Protein AF-A0A353F194-F1 (afdb_monomer_lite)

Radius of gyration: 19.89 Å; chains: 1; bounding box: 47×45×45 Å

Foldseek 3Di:
DQDDVLVVLVDCPVVVVADPVLLVLLQVQLDCVFKAQWAWADDDQWIWTWIGGNNKTKIKTWHDPDPHDIDIWMAIPDPVGTNGSNNSSSSVNCSDPVNVVCRVVRNTRHDPPPDPPPPPPVPPPDPDFFDKDKDKDKDKDACPDPVSVVVCVVVVHDDDRIDIDIDIDIDGPPRD

Secondary structure (DSSP, 8-state):
-PPPHHHHHH-SGGGGGS-HHHHHHHHHHTSTTTEEEEEEEEETTEEEEEEEETTEEEEEEEEEEETTEEEEEEEESSTT-TT-HHHHHHHHHHTSHHHHHHHTTT-----------------------PPEEEEEEEEEEETTSHHHHHHHHHTTPPP-SEEEEEEEEEEETTB-

pLDDT: mean 83.27, std 15.55, range [33.91, 97.31]

Sequence (176 aa):
MALDLTSFFKDPDWFHRFDEHVLAQGKKLSSPRFLSALNLEKVDDGYLLTGSCDDHDVEINLWPESDSRWEFDSSCTCEFGSFCPHAAAALLRASRPNTLARLMRGGGTTGSPAQLQKEETVILKDDKIYKPTFHLEVAEEPARARVVQLLLQALKMKQRDTWLVARPTVHYGFHT

Structure (mmCIF, N/CA/C/O backbone):
data_AF-A0A353F194-F1
#
_entry.id   AF-A0A353F194-F1
#
loop_
_atom_site.group_PDB
_atom_site.id
_atom_site.type_symbol
_atom_site.label_atom_id
_atom_site.label_alt_id
_atom_site.label_comp_id
_atom_site.label_asym_id
_atom_site.label_entity_id
_atom_site.label_seq_id
_atom_site.pdbx_PDB_ins_code
_atom_site.Cartn_x
_atom_site.Cartn_y
_atom_site.Cartn_z
_atom_site.occupancy
_atom_site.B_iso_or_equiv
_atom_site.auth_seq_id
_atom_site.auth_comp_id
_atom_site.auth_asym_id
_atom_site.auth_atom_id
_atom_site.pdbx_PDB_model_num
ATOM 1 N N . MET A 1 1 ? -5.878 -4.524 24.889 1.00 43.28 1 MET A N 1
ATOM 2 C CA . MET A 1 1 ? -6.811 -3.493 24.374 1.00 43.28 1 MET A CA 1
ATOM 3 C C . MET A 1 1 ? -6.606 -3.463 22.873 1.00 43.28 1 MET A C 1
ATOM 5 O O . MET A 1 1 ? -5.454 -3.531 22.476 1.00 43.28 1 MET A O 1
ATOM 9 N N . ALA A 1 2 ? -7.657 -3.449 22.050 1.00 56.09 2 ALA A N 1
ATOM 10 C CA . ALA A 1 2 ? -7.464 -3.399 20.600 1.00 56.09 2 ALA A CA 1
ATOM 11 C C . ALA A 1 2 ? -6.734 -2.098 20.234 1.00 56.09 2 ALA A C 1
ATOM 13 O O . ALA A 1 2 ? -7.175 -1.020 20.639 1.00 56.09 2 ALA A O 1
ATOM 14 N N . LEU A 1 3 ? -5.609 -2.212 19.529 1.00 69.81 3 LEU A N 1
ATOM 15 C CA . LEU A 1 3 ? -4.874 -1.067 19.010 1.00 69.81 3 LEU A CA 1
ATOM 16 C C . LEU A 1 3 ? -5.790 -0.238 18.108 1.00 69.81 3 LEU A C 1
ATOM 18 O O . LEU A 1 3 ? -6.453 -0.763 17.214 1.00 69.81 3 LEU A O 1
ATOM 22 N N . ASP A 1 4 ? -5.844 1.066 18.359 1.00 84.19 4 ASP A N 1
ATOM 23 C CA . ASP A 1 4 ? -6.640 1.982 17.552 1.00 84.19 4 ASP A CA 1
ATOM 24 C C . ASP A 1 4 ? -5.897 2.288 16.247 1.00 84.19 4 ASP A C 1
ATOM 26 O O . ASP A 1 4 ? -4.831 2.894 16.275 1.00 84.19 4 ASP A O 1
ATOM 30 N N . LEU A 1 5 ? -6.455 1.912 15.092 1.00 87.19 5 LEU A N 1
ATOM 31 C CA . LEU A 1 5 ? -5.872 2.235 13.783 1.00 87.19 5 LEU A CA 1
ATOM 32 C C . LEU A 1 5 ? -5.728 3.752 13.576 1.00 87.19 5 LEU A C 1
ATOM 34 O O . LEU A 1 5 ? -4.866 4.202 12.822 1.00 87.19 5 LEU A O 1
ATOM 38 N N . THR A 1 6 ? -6.537 4.581 14.251 1.00 86.50 6 THR A N 1
ATOM 39 C CA . THR A 1 6 ? -6.383 6.033 14.110 1.00 86.50 6 THR A CA 1
ATOM 40 C C . THR A 1 6 ? -5.070 6.553 14.686 1.00 86.50 6 THR A C 1
ATOM 42 O O . THR A 1 6 ? -4.652 7.638 14.282 1.00 86.50 6 THR A O 1
ATOM 45 N N . SER A 1 7 ? -4.403 5.812 15.584 1.00 86.69 7 SER A N 1
ATOM 46 C CA . SER A 1 7 ? -3.074 6.190 16.075 1.00 86.69 7 SER A CA 1
ATOM 47 C C . SER A 1 7 ? -2.032 6.105 14.961 1.00 86.69 7 SER A C 1
ATOM 49 O O . SER A 1 7 ? -1.293 7.066 14.777 1.00 86.69 7 SER A O 1
ATOM 51 N N . PHE A 1 8 ? -2.065 5.047 14.141 1.00 88.31 8 PHE A N 1
ATOM 52 C CA . PHE A 1 8 ? -1.173 4.873 12.990 1.00 88.31 8 PHE A CA 1
ATOM 53 C C . PHE A 1 8 ? -1.241 6.057 12.020 1.00 88.31 8 PHE A C 1
ATOM 55 O O . PHE A 1 8 ? -0.222 6.624 11.651 1.00 88.31 8 PHE A O 1
ATOM 62 N N . PHE A 1 9 ? -2.447 6.495 11.647 1.00 88.00 9 PHE A N 1
ATOM 63 C CA . PHE A 1 9 ? -2.608 7.600 10.694 1.00 88.00 9 PHE A CA 1
ATOM 64 C C . PHE A 1 9 ? -2.289 8.987 11.270 1.00 88.00 9 PHE A C 1
ATOM 66 O O . PHE A 1 9 ? -2.111 9.936 10.501 1.00 88.00 9 PHE A O 1
ATOM 73 N N . LYS A 1 10 ? -2.260 9.129 12.600 1.00 83.62 10 LYS A N 1
ATOM 74 C CA . LYS A 1 10 ? -1.861 10.368 13.286 1.00 83.62 10 LYS A CA 1
ATOM 75 C C . LYS A 1 10 ? -0.355 10.434 13.517 1.00 83.62 10 LYS A C 1
ATOM 77 O O . LYS A 1 10 ? 0.179 11.537 13.616 1.00 83.62 10 LYS A O 1
ATOM 82 N N . ASP A 1 11 ? 0.294 9.283 13.626 1.00 80.25 11 ASP A N 1
ATOM 83 C CA . ASP A 1 11 ? 1.730 9.175 13.820 1.00 80.25 11 ASP A CA 1
ATOM 84 C C . ASP A 1 11 ? 2.469 9.452 12.500 1.00 80.25 11 ASP A C 1
ATOM 86 O O . ASP A 1 11 ? 2.130 8.853 11.479 1.00 80.25 11 ASP A O 1
ATOM 90 N N . PRO A 1 12 ? 3.448 10.369 12.460 1.00 75.62 12 PRO A N 1
ATOM 91 C CA . PRO A 1 12 ? 4.294 10.545 11.291 1.00 75.62 12 PRO A CA 1
ATOM 92 C C . PRO A 1 12 ? 5.339 9.432 11.081 1.00 75.62 12 PRO A C 1
ATOM 94 O O . PRO A 1 12 ? 6.014 9.455 10.054 1.00 75.62 12 PRO A O 1
ATOM 97 N N . ASP A 1 13 ? 5.500 8.465 11.987 1.00 85.44 13 ASP A N 1
ATOM 98 C CA . ASP A 1 13 ? 6.567 7.455 11.884 1.00 85.44 13 ASP A CA 1
ATOM 99 C C . ASP A 1 13 ? 6.534 6.675 10.556 1.00 85.44 13 ASP A C 1
ATOM 101 O O . ASP A 1 13 ? 7.568 6.425 9.932 1.00 85.44 13 ASP A O 1
ATOM 105 N N . TRP A 1 14 ? 5.335 6.392 10.033 1.00 88.62 14 TRP A N 1
ATOM 106 C CA . TRP A 1 14 ? 5.184 5.682 8.761 1.00 88.62 14 TRP A CA 1
ATOM 107 C C . TRP A 1 14 ? 5.745 6.454 7.556 1.00 88.62 14 TRP A C 1
ATOM 109 O O . TRP A 1 14 ? 6.060 5.832 6.541 1.00 88.62 14 TRP A O 1
ATOM 119 N N . PHE A 1 15 ? 5.928 7.781 7.639 1.00 91.75 15 PHE A N 1
ATOM 120 C CA . PHE A 1 15 ? 6.565 8.555 6.566 1.00 91.75 15 PHE A CA 1
ATOM 121 C C . PHE A 1 15 ? 8.011 8.115 6.331 1.00 91.75 15 PHE A C 1
ATOM 123 O O . PHE A 1 15 ? 8.457 8.119 5.187 1.00 91.75 15 PHE A O 1
ATOM 130 N N . HIS A 1 16 ? 8.729 7.685 7.374 1.00 90.62 16 HIS A N 1
ATOM 131 C CA . HIS A 1 16 ? 10.132 7.270 7.270 1.00 90.62 16 HIS A CA 1
ATOM 132 C C . HIS A 1 16 ? 10.336 5.999 6.435 1.00 90.62 16 HIS A C 1
ATOM 134 O O . HIS A 1 16 ? 11.456 5.702 6.027 1.00 90.62 16 HIS A O 1
ATOM 140 N N . ARG A 1 17 ? 9.255 5.265 6.144 1.00 91.00 17 ARG A N 1
ATOM 141 C CA . ARG A 1 17 ? 9.261 4.109 5.240 1.00 91.00 17 ARG A CA 1
ATOM 142 C C . ARG A 1 17 ? 9.375 4.492 3.764 1.00 91.00 17 ARG A C 1
ATOM 144 O O . ARG A 1 17 ? 9.613 3.611 2.943 1.00 91.00 17 ARG A O 1
ATOM 151 N N . PHE A 1 18 ? 9.176 5.765 3.429 1.00 93.25 18 PHE A N 1
ATOM 152 C CA . PHE A 1 18 ? 9.206 6.272 2.064 1.00 93.25 18 PHE A CA 1
ATOM 153 C C . PHE A 1 18 ? 10.337 7.282 1.885 1.00 93.25 18 PHE A C 1
ATOM 155 O O . PHE A 1 18 ? 10.580 8.130 2.744 1.00 93.25 18 PHE A O 1
ATOM 162 N N . ASP A 1 19 ? 10.964 7.259 0.711 1.00 93.06 19 ASP A N 1
ATOM 163 C CA . ASP A 1 19 ? 11.874 8.326 0.308 1.00 93.06 19 ASP A CA 1
ATOM 164 C C . ASP A 1 19 ? 11.132 9.666 0.175 1.00 93.06 19 ASP A C 1
ATOM 166 O O . ASP A 1 19 ? 9.977 9.734 -0.258 1.00 93.06 19 ASP A O 1
ATOM 170 N N . GLU A 1 20 ? 11.823 10.773 0.456 1.00 93.62 20 GLU A N 1
ATOM 171 C CA . GLU A 1 20 ? 11.250 12.126 0.379 1.00 93.62 20 GLU A CA 1
ATOM 172 C C . GLU A 1 20 ? 10.647 12.433 -1.006 1.00 93.62 20 GLU A C 1
ATOM 174 O O . GLU A 1 20 ? 9.561 13.007 -1.121 1.00 93.62 20 GLU A O 1
ATOM 179 N N . HIS A 1 21 ? 11.318 11.990 -2.072 1.00 93.56 21 HIS A N 1
ATOM 180 C CA . HIS A 1 21 ? 10.853 12.159 -3.450 1.00 93.56 21 HIS A CA 1
ATOM 181 C C . HIS A 1 21 ? 9.548 11.398 -3.711 1.00 93.56 21 HIS A C 1
ATOM 183 O O . HIS A 1 21 ? 8.649 11.919 -4.381 1.00 93.56 21 HIS A O 1
ATOM 189 N N . VAL A 1 22 ? 9.423 10.197 -3.143 1.00 95.31 22 VAL A N 1
ATOM 190 C CA . VAL A 1 22 ? 8.218 9.370 -3.236 1.00 95.31 22 VAL A CA 1
ATOM 191 C C . VAL A 1 22 ? 7.064 10.042 -2.499 1.00 95.31 22 VAL A C 1
ATOM 193 O O . VAL A 1 22 ? 5.976 10.167 -3.061 1.00 95.31 22 VAL A O 1
ATOM 196 N N . LEU A 1 23 ? 7.301 10.571 -1.296 1.00 95.31 23 LEU A N 1
ATOM 197 C CA . LEU A 1 23 ? 6.292 11.321 -0.541 1.00 95.31 23 LEU A CA 1
ATOM 198 C C . LEU A 1 23 ? 5.841 12.589 -1.276 1.00 95.31 23 LEU A C 1
ATOM 200 O O . LEU A 1 23 ? 4.645 12.889 -1.331 1.00 95.31 23 LEU A O 1
ATOM 204 N N . ALA A 1 24 ? 6.773 13.327 -1.882 1.00 95.00 24 ALA A N 1
ATOM 205 C CA . ALA A 1 24 ? 6.459 14.533 -2.641 1.00 95.00 24 ALA A CA 1
ATOM 206 C C . ALA A 1 24 ? 5.587 14.232 -3.874 1.00 95.00 24 ALA A C 1
ATOM 208 O O . ALA A 1 24 ? 4.640 14.973 -4.161 1.00 95.00 24 ALA A O 1
ATOM 209 N N . GLN A 1 25 ? 5.873 13.141 -4.591 1.00 94.88 25 GLN A N 1
ATOM 210 C CA . GLN A 1 25 ? 5.049 12.678 -5.711 1.00 94.88 25 GLN A CA 1
ATOM 211 C C . GLN A 1 25 ? 3.699 12.130 -5.235 1.00 94.88 25 GLN A C 1
ATOM 213 O O . GLN A 1 25 ? 2.657 12.550 -5.743 1.00 94.88 25 GLN A O 1
ATOM 218 N N . GLY A 1 26 ? 3.693 11.293 -4.197 1.00 95.25 26 GLY A N 1
ATOM 219 C CA . GLY A 1 26 ? 2.477 10.746 -3.598 1.00 95.25 26 GLY A CA 1
ATOM 220 C C . GLY A 1 26 ? 1.525 11.838 -3.110 1.00 95.25 26 GLY A C 1
ATOM 221 O O . GLY A 1 26 ? 0.312 11.753 -3.300 1.00 95.25 26 GLY A O 1
ATOM 222 N N . LYS A 1 27 ? 2.051 12.955 -2.591 1.00 95.25 27 LYS A N 1
ATOM 223 C CA . LYS A 1 27 ? 1.238 14.121 -2.220 1.00 95.25 27 LYS A CA 1
ATOM 224 C C . LYS A 1 27 ? 0.465 14.698 -3.407 1.00 95.25 27 LYS A C 1
ATOM 226 O O . LYS A 1 27 ? -0.709 15.035 -3.237 1.00 95.25 27 LYS A O 1
ATOM 231 N N . LYS A 1 28 ? 1.071 14.773 -4.598 1.00 95.00 28 LYS A N 1
ATOM 232 C CA . LYS A 1 28 ? 0.399 15.231 -5.831 1.00 95.00 28 LYS A CA 1
ATOM 233 C C . LYS A 1 28 ? -0.693 14.247 -6.266 1.00 95.00 28 LYS A C 1
ATOM 235 O O . LYS A 1 28 ? -1.798 14.672 -6.605 1.00 95.00 28 LYS A O 1
ATOM 240 N N . LEU A 1 29 ? -0.402 12.951 -6.176 1.00 95.94 29 LEU A N 1
ATOM 241 C CA . LEU A 1 29 ? -1.304 11.863 -6.561 1.00 95.94 29 LEU A CA 1
ATOM 242 C C . LEU A 1 29 ? -2.448 11.624 -5.557 1.00 95.94 29 LEU A C 1
ATOM 244 O O . LEU A 1 29 ? -3.508 11.141 -5.930 1.00 95.94 29 LEU A O 1
ATOM 248 N N . SER A 1 30 ? -2.320 12.066 -4.301 1.00 94.69 30 SER A N 1
ATOM 249 C CA . SER A 1 30 ? -3.363 11.908 -3.262 1.00 94.69 30 SER A CA 1
ATOM 250 C C . SER A 1 30 ? -4.671 12.681 -3.535 1.00 94.69 30 SER A C 1
ATOM 252 O O . SER A 1 30 ? -5.653 12.590 -2.781 1.00 94.69 30 SER A O 1
ATOM 254 N N . SER A 1 31 ? -4.688 13.505 -4.585 1.00 92.31 31 SER A N 1
ATOM 255 C CA . SER A 1 31 ? -5.864 14.225 -5.070 1.00 92.31 31 SER A CA 1
ATOM 256 C C . SER A 1 31 ? -6.939 13.250 -5.575 1.00 92.31 31 SER A C 1
ATOM 258 O O . SER A 1 31 ? -6.595 12.262 -6.215 1.00 92.31 31 SER A O 1
ATOM 260 N N . PRO A 1 32 ? -8.247 13.532 -5.376 1.00 87.75 32 PRO A N 1
ATOM 261 C CA . PRO A 1 32 ? -9.312 12.665 -5.891 1.00 87.75 32 PRO A CA 1
ATOM 262 C C . PRO A 1 32 ? -9.339 12.561 -7.424 1.00 87.75 32 PRO A C 1
ATOM 264 O O . PRO A 1 32 ? -10.067 11.738 -7.959 1.00 87.75 32 PRO A O 1
ATOM 267 N N . ARG A 1 33 ? -8.577 13.411 -8.123 1.00 90.69 33 ARG A N 1
ATOM 268 C CA . ARG A 1 33 ? -8.392 13.330 -9.573 1.00 90.69 33 ARG A CA 1
ATOM 269 C C . ARG A 1 33 ? -7.604 12.090 -10.002 1.00 90.69 33 ARG A C 1
ATOM 271 O O . ARG A 1 33 ? -7.871 11.580 -11.078 1.00 90.69 33 ARG A O 1
ATOM 278 N N . PHE A 1 34 ? -6.626 11.676 -9.202 1.00 92.81 34 PHE A N 1
ATOM 279 C CA . PHE A 1 34 ? -5.716 10.579 -9.542 1.00 92.81 34 PHE A CA 1
ATOM 280 C C . PHE A 1 34 ? -6.008 9.345 -8.700 1.00 92.81 34 PHE A C 1
ATOM 282 O O . PHE A 1 34 ? -5.959 8.241 -9.218 1.00 92.81 34 PHE A O 1
ATOM 289 N N . LEU A 1 35 ? -6.358 9.542 -7.425 1.00 92.81 35 LEU A N 1
ATOM 290 C CA . LEU A 1 35 ? -6.692 8.473 -6.498 1.00 92.81 35 LEU A CA 1
ATOM 291 C C . LEU A 1 35 ? -8.209 8.329 -6.354 1.00 92.81 35 LEU A C 1
ATOM 293 O O . LEU A 1 35 ? -8.888 9.187 -5.774 1.00 92.81 35 LEU A O 1
ATOM 297 N N . SER A 1 36 ? -8.710 7.205 -6.844 1.00 90.62 36 SER A N 1
ATOM 298 C CA . SER A 1 36 ? -10.102 6.778 -6.789 1.00 90.62 36 SER A CA 1
ATOM 299 C C . SER A 1 36 ? -10.217 5.420 -6.087 1.00 90.62 36 SER A C 1
ATOM 301 O O . SER A 1 36 ? -9.224 4.868 -5.615 1.00 90.62 36 SER A O 1
ATOM 303 N N . ALA A 1 37 ? -11.441 4.904 -5.957 1.00 88.81 37 ALA A N 1
ATOM 304 C CA . ALA A 1 37 ? -11.703 3.570 -5.411 1.00 88.81 37 ALA A CA 1
ATOM 305 C C . ALA A 1 37 ? -11.153 3.300 -3.989 1.00 88.81 37 ALA A C 1
ATOM 307 O O . ALA A 1 37 ? -11.048 2.149 -3.587 1.00 88.81 37 ALA A O 1
ATOM 308 N N . LEU A 1 38 ? -10.802 4.341 -3.217 1.00 93.81 38 LEU A N 1
ATOM 309 C CA . LEU A 1 38 ? -10.152 4.166 -1.917 1.00 93.81 38 LEU A CA 1
ATOM 310 C C . LEU A 1 38 ? -11.123 3.538 -0.909 1.00 93.81 38 LEU A C 1
ATOM 312 O O . LEU A 1 38 ? -12.149 4.150 -0.572 1.00 93.81 38 LEU A O 1
ATOM 316 N N . ASN A 1 39 ? -10.769 2.358 -0.411 1.00 93.50 39 ASN A N 1
ATOM 317 C CA . ASN A 1 39 ? -11.555 1.583 0.534 1.00 93.50 39 ASN A CA 1
ATOM 318 C C . ASN A 1 39 ? -10.678 1.014 1.652 1.00 93.50 39 ASN A C 1
ATOM 320 O O . ASN A 1 39 ? -9.508 0.724 1.438 1.00 93.50 39 ASN A O 1
ATOM 324 N N . LEU A 1 40 ? -11.255 0.869 2.842 1.00 93.19 40 LEU A N 1
ATOM 325 C CA . LEU A 1 40 ? -10.590 0.289 4.002 1.00 93.19 40 LEU A CA 1
ATOM 326 C C . LEU A 1 40 ? -11.450 -0.858 4.513 1.00 93.19 40 LEU A C 1
ATOM 328 O O . LEU A 1 40 ? -12.572 -0.643 4.973 1.00 93.19 40 LEU A O 1
ATOM 332 N N . GLU A 1 41 ? -10.908 -2.059 4.434 1.00 90.62 41 GLU A N 1
ATOM 333 C CA . GLU A 1 41 ? -11.546 -3.280 4.887 1.00 90.62 41 GLU A CA 1
ATOM 334 C C . GLU A 1 41 ? -10.861 -3.781 6.156 1.00 90.62 41 GLU A C 1
ATOM 336 O O . GLU A 1 41 ? -9.640 -3.707 6.293 1.00 90.62 41 GLU A O 1
ATOM 341 N N . LYS A 1 42 ? -11.651 -4.275 7.109 1.00 88.12 42 LYS A N 1
ATOM 342 C CA . LYS A 1 42 ? -11.114 -4.960 8.282 1.00 88.12 42 LYS A CA 1
ATOM 343 C C . LYS A 1 42 ? -10.917 -6.433 7.929 1.00 88.12 42 LYS A C 1
ATOM 345 O O . LYS A 1 42 ? -11.886 -7.095 7.571 1.00 88.12 42 LYS A O 1
ATOM 350 N N . VAL A 1 43 ? -9.696 -6.930 8.080 1.00 87.31 43 VAL A N 1
ATOM 351 C CA . VAL A 1 43 ? -9.309 -8.322 7.792 1.00 87.31 43 VAL A CA 1
ATOM 352 C C . VAL A 1 43 ? -8.743 -8.916 9.073 1.00 87.31 43 VAL A C 1
ATOM 354 O O . VAL A 1 43 ? -8.043 -8.190 9.760 1.00 87.31 43 VAL A O 1
ATOM 357 N N . ASP A 1 44 ? -9.046 -10.176 9.403 1.00 81.88 44 ASP A N 1
ATOM 358 C CA . ASP A 1 44 ? -8.556 -10.917 10.584 1.00 81.88 44 ASP A CA 1
ATOM 359 C C . ASP A 1 44 ? -8.096 -10.020 11.760 1.00 81.88 44 ASP A C 1
ATOM 361 O O . ASP A 1 44 ? -8.938 -9.454 12.468 1.00 81.88 44 ASP A O 1
ATOM 365 N N . ASP A 1 45 ? -6.778 -9.830 11.902 1.00 81.75 45 ASP A N 1
ATOM 366 C CA . ASP A 1 45 ? -6.129 -9.057 12.972 1.00 81.75 45 ASP A CA 1
ATOM 367 C C . ASP A 1 45 ? -5.667 -7.645 12.553 1.00 81.75 45 ASP A C 1
ATOM 369 O O . ASP A 1 45 ? -4.963 -6.965 13.298 1.00 81.75 45 ASP A O 1
ATOM 373 N N . GLY A 1 46 ? -6.064 -7.163 11.377 1.00 89.56 46 GLY A N 1
ATOM 374 C CA . GLY A 1 46 ? -5.582 -5.920 10.785 1.00 89.56 46 GLY A CA 1
ATOM 375 C C . GLY A 1 46 ? -6.575 -5.232 9.849 1.00 89.56 46 GLY A C 1
ATOM 376 O O . GLY A 1 46 ? -7.798 -5.303 10.004 1.00 89.56 46 GLY A O 1
ATOM 377 N N . TYR A 1 47 ? -6.028 -4.497 8.886 1.00 91.81 47 TYR A N 1
ATOM 378 C CA . TYR A 1 47 ? -6.794 -3.769 7.885 1.00 91.81 47 TYR A CA 1
ATOM 379 C C . TYR A 1 47 ? -6.125 -3.851 6.521 1.00 91.81 47 TYR A C 1
ATOM 381 O O . TYR A 1 47 ? -4.903 -3.819 6.410 1.00 91.81 47 TYR A O 1
ATOM 389 N N . LEU A 1 48 ? -6.947 -3.886 5.483 1.00 93.12 48 LEU A N 1
ATOM 390 C CA . LEU A 1 48 ? -6.528 -3.798 4.097 1.00 93.12 48 LEU A CA 1
ATOM 391 C C . LEU A 1 48 ? -7.053 -2.481 3.522 1.00 93.12 48 LEU A C 1
ATOM 393 O O . LEU A 1 48 ? -8.261 -2.256 3.442 1.00 93.12 48 LEU A O 1
ATOM 397 N N . LEU A 1 49 ? -6.143 -1.590 3.143 1.00 94.56 49 LEU A N 1
ATOM 398 C CA . LEU A 1 49 ? -6.462 -0.362 2.425 1.00 94.56 49 LEU A CA 1
ATOM 399 C C . LEU A 1 49 ? -6.206 -0.598 0.937 1.00 94.56 49 LEU A C 1
ATOM 401 O O . LEU A 1 49 ? -5.067 -0.810 0.531 1.00 94.56 49 LEU A O 1
ATOM 405 N N . THR A 1 50 ? -7.255 -0.523 0.129 1.00 95.25 50 THR A N 1
ATOM 406 C CA . THR A 1 50 ? -7.171 -0.649 -1.328 1.00 95.25 50 THR A CA 1
ATOM 407 C C . THR A 1 50 ? -7.515 0.666 -2.003 1.00 95.25 50 THR A C 1
ATOM 409 O O . THR A 1 50 ? -8.247 1.498 -1.460 1.00 95.25 50 THR A O 1
ATOM 412 N N . GLY A 1 51 ? -6.984 0.882 -3.199 1.00 93.06 51 GLY A N 1
ATOM 413 C CA . GLY A 1 51 ? -7.356 2.012 -4.038 1.00 93.06 51 GLY A CA 1
ATOM 414 C C . GLY A 1 51 ? -6.787 1.889 -5.442 1.00 93.06 51 GLY A C 1
ATOM 415 O O . GLY A 1 51 ? -5.949 1.036 -5.708 1.00 93.06 51 GLY A O 1
ATOM 416 N N . SER A 1 52 ? -7.227 2.777 -6.328 1.00 94.25 52 SER A N 1
ATOM 417 C CA . SER A 1 52 ? -6.710 2.865 -7.692 1.00 94.25 52 SER A CA 1
ATOM 418 C C . SER A 1 52 ? -6.177 4.269 -7.938 1.00 94.25 52 SER A C 1
ATOM 420 O O . SER A 1 52 ? -6.888 5.258 -7.729 1.00 94.25 52 SER A O 1
ATOM 422 N N . CYS A 1 53 ? -4.905 4.365 -8.304 1.00 94.56 53 CYS A N 1
ATOM 423 C CA . CYS A 1 53 ? -4.168 5.608 -8.441 1.00 94.56 53 CYS A CA 1
ATOM 424 C C . CYS A 1 53 ? -3.488 5.686 -9.807 1.00 94.56 53 CYS A C 1
ATOM 426 O O . CYS A 1 53 ? -2.545 4.943 -10.050 1.00 94.56 53 CYS A O 1
ATOM 428 N N . ASP A 1 54 ? -3.919 6.622 -10.656 1.00 91.69 54 ASP A N 1
ATOM 429 C CA . ASP A 1 54 ? -3.335 6.847 -11.992 1.00 91.69 54 ASP A CA 1
ATOM 430 C C . ASP A 1 54 ? -3.204 5.540 -12.803 1.00 91.69 54 ASP A C 1
ATOM 432 O O . ASP A 1 54 ? -2.118 5.163 -13.233 1.00 91.69 54 ASP A O 1
ATOM 436 N N . ASP A 1 55 ? -4.315 4.804 -12.914 1.00 89.00 55 ASP A N 1
ATOM 437 C CA . ASP A 1 55 ? -4.441 3.491 -13.571 1.00 89.00 55 ASP A CA 1
ATOM 438 C C . ASP A 1 55 ? -3.635 2.337 -12.940 1.00 89.00 55 ASP A C 1
ATOM 440 O O . ASP A 1 55 ? -3.523 1.258 -13.525 1.00 89.00 55 ASP A O 1
ATOM 444 N N . HIS A 1 56 ? -3.118 2.524 -11.723 1.00 92.31 56 HIS A N 1
ATOM 445 C CA . HIS A 1 56 ? -2.459 1.471 -10.956 1.00 92.31 56 HIS A CA 1
ATOM 446 C C . HIS A 1 56 ? -3.248 1.111 -9.704 1.00 92.31 56 HIS A C 1
ATOM 448 O O . HIS A 1 56 ? -3.596 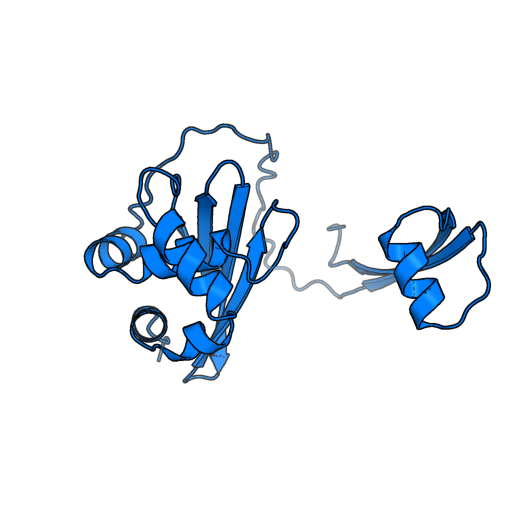1.977 -8.898 1.00 92.31 56 HIS A O 1
ATOM 454 N N . ASP A 1 57 ? -3.465 -0.181 -9.499 1.00 92.38 57 ASP A N 1
ATOM 455 C CA . ASP A 1 57 ? -4.083 -0.679 -8.281 1.00 92.38 57 ASP A CA 1
ATOM 456 C C . ASP A 1 57 ? -3.041 -0.736 -7.171 1.00 92.38 57 ASP A C 1
ATOM 458 O O . ASP A 1 57 ? -1.870 -1.075 -7.391 1.00 92.38 57 ASP A O 1
ATOM 462 N N . VAL A 1 58 ? -3.465 -0.337 -5.977 1.00 95.19 58 VAL A N 1
ATOM 463 C CA . VAL A 1 58 ? -2.619 -0.261 -4.796 1.00 95.19 58 VAL A CA 1
ATOM 464 C C . VAL A 1 58 ? -3.303 -0.937 -3.625 1.00 95.19 58 VAL A C 1
ATOM 466 O O . VAL A 1 58 ? -4.486 -0.713 -3.358 1.00 95.19 58 VAL A O 1
ATOM 469 N N . GLU A 1 59 ? -2.530 -1.740 -2.909 1.00 95.50 59 GLU A N 1
ATOM 470 C CA . GLU A 1 59 ? -2.979 -2.454 -1.725 1.00 95.50 59 GLU A CA 1
ATOM 471 C C . GLU A 1 59 ? -1.986 -2.212 -0.597 1.00 95.50 59 GLU A C 1
ATOM 473 O O . GLU A 1 59 ? -0.769 -2.205 -0.795 1.00 95.50 59 GLU A O 1
ATOM 478 N N . ILE A 1 60 ? -2.510 -1.964 0.597 1.00 95.75 60 ILE A N 1
ATOM 479 C CA . ILE A 1 60 ? -1.714 -1.707 1.789 1.00 95.75 60 ILE A CA 1
ATOM 480 C C . ILE A 1 60 ? -2.277 -2.55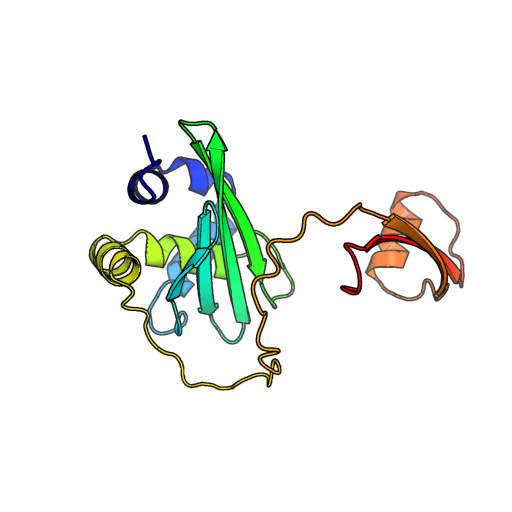3 2.916 1.00 95.75 60 ILE A C 1
ATOM 482 O O . ILE A 1 60 ? -3.402 -2.337 3.369 1.00 95.75 60 ILE A O 1
ATOM 486 N N . ASN A 1 61 ? -1.475 -3.514 3.351 1.00 94.31 61 ASN A N 1
ATOM 487 C CA . ASN A 1 61 ? -1.783 -4.391 4.467 1.00 94.31 61 ASN A CA 1
ATOM 488 C C . ASN A 1 61 ? -1.264 -3.740 5.743 1.00 94.31 61 ASN A C 1
ATOM 490 O O . ASN A 1 61 ? -0.078 -3.436 5.822 1.00 94.31 61 ASN A O 1
ATOM 494 N N . LEU A 1 62 ? -2.136 -3.527 6.725 1.00 92.94 62 LEU A N 1
ATOM 495 C CA . LEU A 1 62 ? -1.799 -2.965 8.031 1.00 92.94 62 LEU A CA 1
ATOM 496 C C . LEU A 1 62 ? -2.075 -4.006 9.110 1.00 92.94 62 LEU A C 1
ATOM 498 O O . LEU A 1 62 ? -3.193 -4.513 9.200 1.00 92.94 62 LEU A O 1
ATOM 502 N N . TRP A 1 63 ? -1.093 -4.290 9.959 1.00 92.12 63 TRP A N 1
ATOM 503 C CA . TRP A 1 63 ? -1.237 -5.243 11.061 1.00 92.12 63 TRP A CA 1
ATOM 504 C C . TRP A 1 63 ? -0.548 -4.736 12.335 1.00 92.12 63 TRP A C 1
ATOM 506 O O . TRP A 1 63 ? 0.413 -3.965 12.265 1.00 92.12 63 TRP A O 1
ATOM 516 N N . PRO A 1 64 ? -1.025 -5.138 13.521 1.00 88.69 64 PRO A N 1
ATOM 517 C CA . PRO A 1 64 ? -0.322 -4.876 14.766 1.00 88.69 64 PRO A CA 1
ATOM 518 C C . PRO A 1 64 ? 0.915 -5.783 14.849 1.00 88.69 64 PRO A C 1
ATOM 520 O O . PRO A 1 64 ? 0.803 -7.005 14.823 1.00 88.69 64 PRO A O 1
ATOM 523 N N . GLU A 1 65 ? 2.109 -5.201 14.954 1.00 80.31 65 GLU A N 1
ATOM 524 C CA . GLU A 1 65 ? 3.352 -5.957 15.193 1.00 80.31 65 GLU A CA 1
ATOM 525 C C . GLU A 1 65 ? 3.506 -6.318 16.683 1.00 80.31 65 GLU A C 1
ATOM 527 O O . GLU A 1 65 ? 4.063 -7.350 17.048 1.00 80.31 65 GLU A O 1
ATOM 532 N N . SER A 1 66 ? 2.989 -5.459 17.562 1.00 71.19 66 SER A N 1
ATOM 533 C CA . SER A 1 66 ? 2.973 -5.618 19.021 1.00 71.19 66 SER A CA 1
ATOM 534 C C . SER A 1 66 ? 1.774 -4.870 19.603 1.00 71.19 66 SER A C 1
ATOM 536 O O . SER A 1 66 ? 1.115 -4.141 18.872 1.00 71.19 66 SER A O 1
ATOM 538 N N . ASP A 1 67 ? 1.528 -4.963 20.915 1.00 69.25 67 ASP A N 1
ATOM 539 C CA . ASP A 1 67 ? 0.430 -4.255 21.607 1.00 69.25 67 ASP A CA 1
ATOM 540 C C . ASP A 1 67 ? 0.472 -2.717 21.483 1.00 69.25 67 ASP A C 1
ATOM 542 O O . ASP A 1 67 ? -0.484 -2.040 21.869 1.00 69.25 67 ASP A O 1
ATOM 546 N N . SER A 1 68 ? 1.564 -2.146 20.962 1.00 71.75 68 SER A N 1
ATOM 547 C CA . SER A 1 68 ? 1.767 -0.697 20.862 1.00 71.75 68 SER A CA 1
ATOM 548 C C . SER A 1 68 ? 2.080 -0.168 19.462 1.00 71.75 68 SER A C 1
ATOM 550 O O . SER A 1 68 ? 2.136 1.051 19.307 1.00 71.75 68 SER A O 1
ATOM 552 N N . ARG A 1 69 ? 2.315 -1.022 18.455 1.00 84.25 69 ARG A N 1
ATOM 553 C CA . ARG A 1 69 ? 2.829 -0.576 17.148 1.00 84.25 69 ARG A CA 1
ATOM 554 C C . ARG A 1 69 ? 2.102 -1.235 15.983 1.00 84.25 69 ARG A C 1
ATOM 556 O O . ARG A 1 69 ? 1.978 -2.456 15.928 1.00 84.25 69 ARG A O 1
ATOM 563 N N . TRP A 1 70 ? 1.671 -0.398 15.045 1.00 89.00 70 TRP A N 1
ATOM 564 C CA . TRP A 1 70 ? 1.200 -0.812 13.728 1.00 89.00 70 TRP A CA 1
ATOM 565 C C . TRP A 1 70 ? 2.381 -0.897 12.763 1.00 89.00 70 TRP A C 1
ATOM 567 O O . TRP A 1 70 ? 3.224 -0.001 12.743 1.00 89.00 70 TRP A O 1
ATOM 577 N N . GLU A 1 71 ? 2.405 -1.938 11.946 1.00 90.81 71 GLU A N 1
ATOM 578 C CA . GLU A 1 71 ? 3.308 -2.082 10.808 1.00 90.81 71 GLU A CA 1
ATOM 579 C C . GLU A 1 71 ? 2.474 -2.224 9.530 1.00 90.81 71 GLU A C 1
ATOM 581 O O . GLU A 1 71 ? 1.272 -2.518 9.580 1.00 90.81 71 GLU A O 1
ATOM 586 N N . PHE A 1 72 ? 3.092 -1.955 8.382 1.00 93.50 72 PHE A N 1
ATOM 587 C CA . PHE A 1 72 ? 2.423 -2.118 7.103 1.00 93.50 72 PHE A CA 1
ATOM 588 C C . PHE A 1 72 ? 3.378 -2.548 5.993 1.00 93.50 72 PHE A C 1
ATOM 590 O O . PHE A 1 72 ? 4.578 -2.266 6.015 1.00 93.50 72 PHE A O 1
ATOM 597 N N . ASP A 1 73 ? 2.803 -3.168 4.972 1.00 94.62 73 ASP A N 1
ATOM 598 C CA . ASP A 1 73 ? 3.448 -3.390 3.685 1.00 94.62 73 ASP A CA 1
ATOM 599 C C . ASP A 1 73 ? 2.518 -2.938 2.563 1.00 94.62 73 ASP A C 1
ATOM 601 O O . ASP A 1 73 ? 1.298 -2.862 2.730 1.00 94.62 73 ASP A O 1
ATOM 605 N N . SER A 1 74 ? 3.106 -2.584 1.428 1.00 94.00 74 SER A N 1
ATOM 606 C CA . SER A 1 74 ? 2.374 -2.077 0.274 1.00 94.00 74 SER A CA 1
ATOM 607 C C . SER A 1 74 ? 2.746 -2.835 -0.986 1.00 94.00 74 SER A C 1
ATOM 609 O O . SER A 1 74 ? 3.908 -3.167 -1.210 1.00 94.00 74 SER A O 1
ATOM 611 N N . SER A 1 75 ? 1.762 -3.052 -1.844 1.00 92.25 75 SER A N 1
ATOM 612 C CA . SER A 1 75 ? 1.938 -3.576 -3.190 1.00 92.25 75 SER A CA 1
ATOM 613 C C . SER A 1 75 ? 1.233 -2.651 -4.179 1.00 92.25 75 SER A C 1
ATOM 615 O O . SER A 1 75 ? 0.282 -1.937 -3.851 1.00 92.25 75 SER A O 1
ATOM 617 N N . CYS A 1 76 ? 1.752 -2.603 -5.400 1.00 92.56 76 CYS A N 1
ATOM 618 C CA . CYS A 1 76 ? 1.179 -1.803 -6.470 1.00 92.56 76 CYS A CA 1
ATOM 619 C C . CYS A 1 76 ? 1.462 -2.465 -7.811 1.00 92.56 76 CYS A C 1
ATOM 621 O O . CYS A 1 76 ? 2.512 -3.085 -7.982 1.00 92.56 76 CYS A O 1
ATOM 623 N N . THR A 1 77 ? 0.571 -2.278 -8.781 1.00 91.12 77 THR A N 1
ATOM 624 C CA . THR A 1 77 ? 0.768 -2.773 -10.152 1.00 91.12 77 THR A CA 1
ATOM 625 C C . THR A 1 77 ? 1.768 -1.946 -10.971 1.00 91.12 77 THR A C 1
ATOM 627 O O . THR A 1 77 ? 2.066 -2.301 -12.109 1.00 91.12 77 THR A O 1
ATOM 630 N N . CYS A 1 78 ? 2.300 -0.848 -10.423 1.00 89.31 78 CYS A N 1
ATOM 631 C CA . CYS A 1 78 ? 3.314 -0.031 -11.094 1.00 89.31 78 CYS A CA 1
ATOM 632 C C . CYS A 1 78 ? 4.705 -0.687 -11.088 1.00 89.31 78 CYS A C 1
ATOM 634 O O . CYS A 1 78 ? 4.987 -1.584 -10.298 1.00 89.31 78 CYS A O 1
ATOM 636 N N . GLU A 1 79 ? 5.620 -0.169 -11.910 1.00 87.62 79 GLU A N 1
ATOM 637 C CA . GLU A 1 79 ? 6.986 -0.705 -12.042 1.00 87.62 79 GLU A CA 1
ATOM 638 C C . GLU A 1 79 ? 7.814 -0.662 -10.745 1.00 87.62 79 GLU A C 1
ATOM 640 O O . GLU A 1 79 ? 8.752 -1.443 -10.591 1.00 87.62 79 GLU A O 1
ATOM 645 N N . PHE A 1 80 ? 7.478 0.234 -9.809 1.00 88.50 80 PHE A N 1
ATOM 646 C CA . PHE A 1 80 ? 8.131 0.298 -8.497 1.00 88.50 80 PHE A CA 1
ATOM 647 C C . PHE A 1 80 ? 7.677 -0.826 -7.556 1.00 88.50 80 PHE A C 1
ATOM 649 O O . PHE A 1 80 ? 8.449 -1.244 -6.697 1.00 88.50 80 PHE A O 1
ATOM 656 N N . GLY A 1 81 ? 6.435 -1.301 -7.690 1.00 90.69 81 GLY A N 1
ATOM 657 C CA . GLY A 1 81 ? 5.830 -2.243 -6.751 1.00 90.69 81 GLY A CA 1
ATOM 658 C C . GLY A 1 81 ? 5.593 -1.619 -5.371 1.00 90.69 81 GLY A C 1
ATOM 659 O O . GLY A 1 81 ? 4.730 -0.752 -5.208 1.00 90.69 81 GLY A O 1
ATOM 660 N N . SER A 1 82 ? 6.348 -2.073 -4.373 1.00 92.19 82 SER A N 1
ATOM 661 C CA . SER A 1 82 ? 6.195 -1.680 -2.968 1.00 92.19 82 SER A CA 1
ATOM 662 C C . SER A 1 82 ? 6.769 -0.296 -2.664 1.00 92.19 82 SER A C 1
ATOM 664 O O . SER A 1 82 ? 7.731 0.151 -3.283 1.00 92.19 82 SER A O 1
ATOM 666 N N . PHE A 1 83 ? 6.180 0.386 -1.680 1.00 94.25 83 PHE A N 1
ATOM 667 C CA . PHE A 1 83 ? 6.597 1.708 -1.195 1.00 94.25 83 PHE A CA 1
ATOM 668 C C . PHE A 1 83 ? 6.723 2.763 -2.311 1.00 94.25 83 PHE A C 1
ATOM 670 O O . PHE A 1 83 ? 7.570 3.652 -2.270 1.00 94.25 83 PHE A O 1
ATOM 677 N N . CYS A 1 84 ? 5.854 2.675 -3.319 1.00 96.06 84 CYS A N 1
ATOM 678 C CA . CYS A 1 84 ? 5.831 3.569 -4.473 1.00 96.06 84 CYS A CA 1
ATOM 679 C C . CYS A 1 84 ? 5.031 4.868 -4.211 1.00 96.06 84 CYS A C 1
ATOM 681 O O . CYS A 1 84 ? 4.316 4.981 -3.205 1.00 96.06 84 CYS A O 1
ATOM 683 N N . PRO A 1 85 ? 5.068 5.852 -5.136 1.00 97.19 85 PRO A N 1
ATOM 684 C CA . PRO A 1 85 ? 4.279 7.082 -5.015 1.00 97.19 85 PRO A CA 1
ATOM 685 C C . PRO A 1 85 ? 2.766 6.852 -4.905 1.00 97.19 85 PRO A C 1
ATOM 687 O O . PRO A 1 85 ? 2.092 7.619 -4.219 1.00 97.19 85 PRO A O 1
ATOM 690 N N . HIS A 1 86 ? 2.229 5.797 -5.527 1.00 97.31 86 HIS A N 1
ATOM 691 C CA . HIS A 1 86 ? 0.809 5.434 -5.441 1.00 97.31 86 HIS A CA 1
ATOM 692 C C . HIS A 1 86 ? 0.428 4.952 -4.033 1.00 97.31 86 HIS A C 1
ATOM 694 O O . HIS A 1 86 ? -0.581 5.390 -3.478 1.00 97.31 86 HIS A O 1
ATOM 700 N N . ALA A 1 87 ? 1.274 4.124 -3.410 1.00 96.75 87 ALA A N 1
ATOM 701 C CA . ALA A 1 87 ? 1.073 3.655 -2.038 1.00 96.75 87 ALA A CA 1
ATOM 702 C C . ALA A 1 87 ? 1.151 4.817 -1.041 1.00 96.75 87 ALA A C 1
ATOM 704 O O . ALA A 1 87 ? 0.267 4.989 -0.196 1.00 96.75 87 ALA A O 1
ATOM 705 N N . ALA A 1 88 ? 2.145 5.695 -1.208 1.00 96.62 88 ALA A N 1
ATOM 706 C CA . ALA A 1 88 ? 2.239 6.929 -0.436 1.00 96.62 88 ALA A CA 1
ATOM 707 C C . ALA A 1 88 ? 0.986 7.806 -0.615 1.00 96.62 88 ALA A C 1
ATOM 709 O O . ALA A 1 88 ? 0.466 8.353 0.359 1.00 96.62 88 ALA A O 1
ATOM 710 N N . ALA A 1 89 ? 0.464 7.929 -1.841 1.00 97.00 89 ALA A N 1
ATOM 711 C CA . ALA A 1 89 ? -0.739 8.705 -2.132 1.00 97.00 89 ALA A CA 1
ATOM 712 C C . ALA A 1 89 ? -1.978 8.167 -1.401 1.00 97.00 89 ALA A C 1
ATOM 714 O O . ALA A 1 89 ? -2.749 8.961 -0.849 1.00 97.00 89 ALA A O 1
ATOM 715 N N . ALA A 1 90 ? -2.150 6.841 -1.372 1.00 96.12 90 ALA A N 1
ATOM 716 C CA . ALA A 1 90 ? -3.240 6.176 -0.668 1.00 96.12 90 ALA A CA 1
ATOM 717 C C . ALA A 1 90 ? -3.184 6.439 0.843 1.00 96.12 90 ALA A C 1
ATOM 719 O O . ALA A 1 90 ? -4.172 6.917 1.406 1.00 96.12 90 ALA A O 1
ATOM 720 N N . LEU A 1 91 ? -2.021 6.255 1.480 1.00 95.62 91 LEU A N 1
ATOM 721 C CA . LEU A 1 91 ? -1.829 6.551 2.909 1.00 95.62 91 LEU A CA 1
ATOM 722 C C . LEU A 1 91 ? -2.038 8.034 3.231 1.00 95.62 91 LEU A C 1
ATOM 724 O O . LEU A 1 91 ? -2.777 8.372 4.156 1.00 95.62 91 LEU A O 1
ATOM 728 N N . LEU A 1 92 ? -1.467 8.935 2.425 1.00 95.38 92 LEU A N 1
ATOM 729 C CA . LEU A 1 92 ? -1.637 10.386 2.566 1.00 95.38 92 LEU A CA 1
ATOM 730 C C . LEU A 1 92 ? -3.096 10.830 2.427 1.00 95.38 92 LEU A C 1
ATOM 732 O O . LEU A 1 92 ? -3.508 11.844 2.997 1.00 95.38 92 LEU A O 1
ATOM 736 N N . ARG A 1 93 ? -3.887 10.127 1.613 1.00 94.25 93 ARG A N 1
ATOM 737 C CA . ARG A 1 93 ? -5.308 10.427 1.464 1.00 94.25 93 ARG A CA 1
ATOM 738 C C . ARG A 1 93 ? -6.122 9.846 2.611 1.00 94.25 93 ARG A C 1
ATOM 740 O O . ARG A 1 93 ? -7.017 10.544 3.101 1.00 94.25 93 ARG A O 1
ATOM 747 N N . ALA A 1 94 ? -5.815 8.616 3.01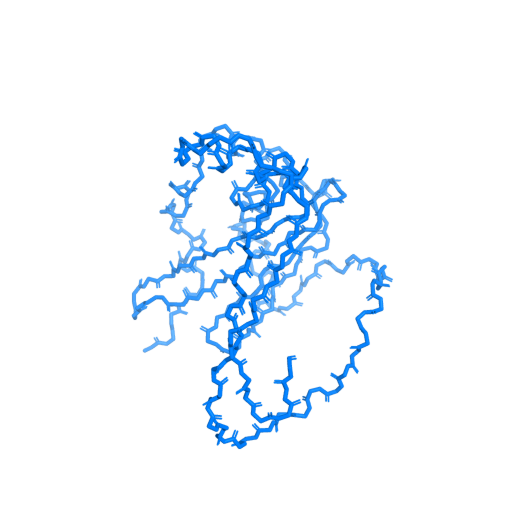4 1.00 93.69 94 ALA A N 1
ATOM 748 C CA . ALA A 1 94 ? -6.451 7.924 4.124 1.00 93.69 94 ALA A CA 1
ATOM 749 C C . ALA A 1 94 ? -6.218 8.650 5.455 1.00 93.69 94 ALA A C 1
ATOM 751 O O . ALA A 1 94 ? -7.159 8.763 6.230 1.00 93.69 94 ALA A O 1
ATOM 752 N N . SER A 1 95 ? -5.044 9.254 5.670 1.00 93.00 95 SER A N 1
ATOM 753 C CA . SER A 1 95 ? -4.711 9.988 6.902 1.00 93.00 95 SER A CA 1
ATOM 754 C C . SER A 1 95 ? -5.487 11.295 7.104 1.00 93.00 95 SER A C 1
ATOM 756 O O . SER A 1 95 ? -5.511 11.850 8.203 1.00 93.00 95 SER A O 1
ATOM 758 N N . ARG A 1 96 ? -6.166 11.815 6.071 1.00 92.38 96 ARG A N 1
ATOM 759 C CA . ARG A 1 96 ? -6.960 13.047 6.206 1.00 92.38 96 ARG A CA 1
ATOM 760 C C . ARG A 1 96 ? -8.163 12.791 7.123 1.00 92.38 96 ARG A C 1
ATOM 762 O O . ARG A 1 96 ? -8.927 11.876 6.821 1.00 92.38 96 ARG A O 1
ATOM 769 N N . PRO A 1 97 ? -8.446 13.641 8.132 1.00 90.38 97 PRO A N 1
ATOM 770 C CA . PRO A 1 97 ? -9.463 13.364 9.155 1.00 90.38 97 PRO A CA 1
ATOM 771 C C . PRO A 1 97 ? -10.839 12.967 8.603 1.00 90.38 97 PRO A C 1
ATOM 773 O O . PRO A 1 97 ? -11.430 11.982 9.039 1.00 90.38 97 PRO A O 1
ATOM 776 N N . ASN A 1 98 ? -11.327 13.690 7.589 1.00 90.62 98 ASN A N 1
ATOM 777 C CA . ASN A 1 98 ? -12.621 13.405 6.963 1.00 90.62 98 ASN A CA 1
ATOM 778 C C . ASN A 1 98 ? -12.609 12.104 6.147 1.00 90.62 98 ASN A C 1
ATOM 780 O O . ASN A 1 98 ? -13.608 11.387 6.137 1.00 90.62 98 ASN A O 1
ATOM 784 N N . THR A 1 99 ? -11.499 11.799 5.464 1.00 90.75 99 THR A N 1
ATOM 785 C CA . THR A 1 99 ? -11.349 10.542 4.720 1.00 90.75 99 THR A CA 1
ATOM 786 C C . THR A 1 99 ? -11.262 9.373 5.693 1.00 90.75 99 THR A C 1
ATOM 788 O O . THR A 1 99 ? -12.024 8.427 5.539 1.00 90.75 99 THR A O 1
ATOM 791 N N . LEU A 1 100 ? -10.405 9.464 6.716 1.00 91.12 100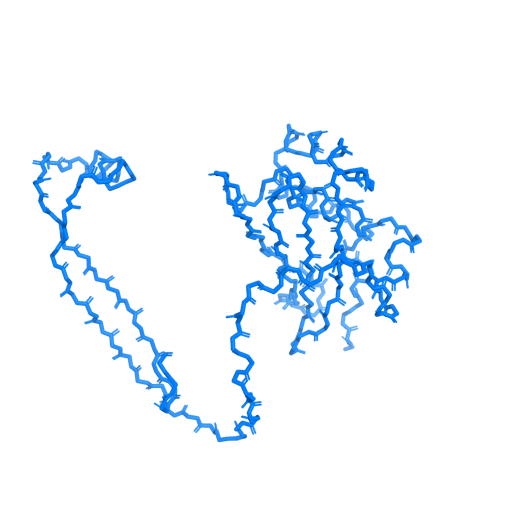 LEU A N 1
ATOM 792 C CA . LEU A 1 100 ? -10.224 8.426 7.727 1.00 91.12 100 LEU A CA 1
ATOM 793 C C . LEU A 1 100 ? -11.545 8.100 8.416 1.00 91.12 100 LEU A C 1
ATOM 795 O O . LEU A 1 100 ? -11.962 6.950 8.448 1.00 91.12 100 LEU A O 1
ATOM 799 N N . ALA A 1 101 ? -12.254 9.123 8.901 1.00 90.75 101 ALA A N 1
ATOM 800 C CA . ALA A 1 101 ? -13.538 8.934 9.565 1.00 90.75 101 ALA A CA 1
ATOM 801 C C . ALA A 1 101 ? -14.573 8.266 8.645 1.00 90.75 101 ALA A C 1
ATOM 803 O O . ALA A 1 101 ? -15.414 7.504 9.113 1.00 90.75 101 ALA A O 1
ATOM 804 N N . ARG A 1 102 ? -14.528 8.550 7.338 1.00 90.69 102 ARG A N 1
ATOM 805 C CA . ARG A 1 102 ? -15.401 7.916 6.347 1.00 90.69 102 ARG A CA 1
ATOM 806 C C . ARG A 1 102 ? -15.010 6.454 6.106 1.00 90.69 102 ARG A C 1
ATOM 808 O O . ARG A 1 102 ? -15.890 5.602 6.142 1.00 90.69 102 ARG A O 1
ATOM 815 N N . LEU A 1 103 ? -13.721 6.173 5.917 1.00 90.75 103 LEU A N 1
ATOM 816 C CA . LEU A 1 103 ? -13.174 4.827 5.720 1.00 90.75 103 LEU A CA 1
ATOM 817 C C . LEU A 1 103 ? -13.451 3.920 6.928 1.00 90.75 103 LEU A C 1
ATOM 819 O O . LEU A 1 103 ? -13.969 2.826 6.758 1.00 90.75 103 LEU A O 1
ATOM 823 N N . MET A 1 104 ? -13.241 4.417 8.151 1.00 88.38 104 MET A N 1
ATOM 824 C CA . MET A 1 104 ? -13.520 3.682 9.395 1.00 88.38 104 MET A CA 1
ATOM 825 C C . MET A 1 104 ? -15.005 3.336 9.591 1.00 88.38 104 MET A C 1
ATOM 827 O O . MET A 1 104 ? -15.331 2.439 10.360 1.00 88.38 104 MET A O 1
ATOM 831 N N . ARG A 1 105 ? -15.921 4.039 8.909 1.00 87.25 105 ARG A N 1
ATOM 832 C CA . ARG A 1 105 ? -17.360 3.722 8.894 1.00 87.25 105 ARG A CA 1
ATOM 833 C C . ARG A 1 105 ? -17.758 2.769 7.757 1.00 87.25 105 ARG A C 1
ATOM 835 O O . ARG A 1 105 ? -18.950 2.567 7.550 1.00 87.25 105 ARG A O 1
ATOM 842 N N . GLY A 1 106 ? -16.797 2.245 6.992 1.00 79.19 106 GLY A N 1
ATOM 843 C CA . GLY A 1 106 ? -17.044 1.441 5.789 1.00 79.19 106 GLY A CA 1
ATOM 844 C C . GLY A 1 106 ? -17.438 2.263 4.555 1.00 79.19 106 GLY A C 1
ATOM 845 O O . GLY A 1 106 ? -17.900 1.715 3.561 1.00 79.19 106 GLY A O 1
ATOM 846 N N . GLY A 1 107 ? -17.285 3.592 4.593 1.00 68.88 107 GLY A N 1
ATOM 847 C CA . GLY A 1 107 ? -17.642 4.497 3.497 1.00 68.88 107 GLY A CA 1
ATOM 848 C C . GLY A 1 107 ? -16.544 4.626 2.436 1.00 68.88 107 GLY A C 1
ATOM 849 O O . GLY A 1 107 ? -16.009 5.723 2.225 1.00 68.88 107 GLY A O 1
ATOM 850 N N . GLY A 1 108 ? -16.186 3.524 1.779 1.00 70.69 108 GLY A N 1
ATOM 851 C CA . GLY A 1 108 ? -15.314 3.547 0.603 1.00 70.69 108 GLY A CA 1
ATOM 852 C C . GLY A 1 108 ? -15.916 4.383 -0.531 1.00 70.69 108 GLY A C 1
ATOM 853 O O . GLY A 1 108 ? -17.135 4.491 -0.671 1.00 70.69 108 GLY A O 1
ATOM 854 N N . THR A 1 109 ? -15.074 5.019 -1.348 1.00 64.75 109 THR A N 1
ATOM 855 C CA . THR A 1 109 ? -15.551 5.549 -2.636 1.00 64.75 109 THR A CA 1
ATOM 856 C C . THR A 1 109 ? -15.586 4.376 -3.590 1.00 64.75 109 THR A C 1
ATOM 858 O O . THR A 1 109 ? -14.523 3.938 -4.006 1.00 64.75 109 THR A O 1
ATOM 861 N N . THR A 1 110 ? -16.759 3.835 -3.898 1.00 51.53 110 THR A N 1
ATOM 862 C CA . THR A 1 110 ? -16.883 2.747 -4.869 1.00 51.53 110 THR A CA 1
ATOM 863 C C . THR A 1 110 ? -16.415 3.241 -6.239 1.00 51.53 110 THR A C 1
ATOM 865 O O . THR A 1 110 ? -17.064 4.064 -6.884 1.00 51.53 110 THR A O 1
ATOM 868 N N . GLY A 1 111 ? -15.238 2.785 -6.668 1.00 43.34 111 GLY A N 1
ATOM 869 C CA . GLY A 1 111 ? -14.889 2.762 -8.084 1.00 43.34 111 GLY A CA 1
ATOM 870 C C . GLY A 1 111 ? -15.728 1.681 -8.757 1.00 43.34 111 GLY A C 1
ATOM 871 O O . GLY A 1 111 ? -16.012 0.657 -8.140 1.00 43.34 111 GLY A O 1
ATOM 872 N N . SER A 1 112 ? -16.185 1.943 -9.981 1.00 35.25 112 SER A N 1
ATOM 873 C CA . SER A 1 112 ? -16.942 0.998 -10.810 1.00 35.25 112 SER A CA 1
ATOM 874 C C . SER A 1 112 ? -16.337 -0.413 -10.742 1.00 35.25 112 SER A C 1
ATOM 876 O O . SER A 1 112 ? -15.112 -0.521 -10.807 1.00 35.25 112 SER A O 1
ATOM 878 N N . PRO A 1 113 ? -17.144 -1.489 -10.663 1.00 37.78 113 PRO A N 1
ATOM 879 C CA . PRO A 1 113 ? -16.639 -2.849 -10.717 1.00 37.78 113 PRO A CA 1
ATOM 880 C C . PRO A 1 113 ? -16.191 -3.132 -12.154 1.00 37.78 113 PRO A C 1
ATOM 882 O O . PRO A 1 113 ? -16.887 -3.782 -12.927 1.00 37.78 113 PRO A O 1
ATOM 885 N N . ALA A 1 114 ? -15.002 -2.667 -12.527 1.00 37.88 114 ALA A N 1
ATOM 886 C CA . ALA A 1 114 ? -14.181 -3.424 -13.455 1.00 37.88 114 ALA A CA 1
ATOM 887 C C . ALA A 1 114 ? -13.645 -4.615 -12.655 1.00 37.88 114 ALA A C 1
ATOM 889 O O . ALA A 1 114 ? -12.487 -4.665 -12.257 1.00 37.88 114 ALA A O 1
ATOM 890 N N . GLN A 1 115 ? -14.562 -5.536 -12.342 1.00 42.50 115 GLN A N 1
ATOM 891 C CA . GLN A 1 115 ? -14.239 -6.872 -11.894 1.00 42.50 115 GLN A CA 1
ATOM 892 C C . GLN A 1 115 ? -13.297 -7.456 -12.949 1.00 42.50 115 GLN A C 1
ATOM 894 O O . GLN A 1 115 ? -13.727 -7.959 -13.986 1.00 42.50 115 GLN A O 1
ATOM 899 N N . LEU A 1 116 ? -12.000 -7.465 -12.637 1.00 40.22 116 LEU A N 1
ATOM 900 C CA . LEU A 1 116 ? -11.299 -8.737 -12.672 1.00 40.22 116 LEU A CA 1
ATOM 901 C C . LEU A 1 116 ? -12.272 -9.735 -12.049 1.00 40.22 116 LEU A C 1
ATOM 903 O O . LEU A 1 116 ? -12.626 -9.609 -10.876 1.00 40.22 116 LEU A O 1
ATOM 907 N N . GLN A 1 117 ? -12.804 -10.631 -12.877 1.00 35.53 117 GLN A N 1
ATOM 908 C CA . GLN A 1 117 ? -13.516 -11.812 -12.426 1.00 35.53 117 GLN A CA 1
ATOM 909 C C . GLN A 1 117 ? -12.521 -12.634 -11.603 1.00 35.53 117 GLN A C 1
ATOM 911 O O . GLN A 1 117 ? -11.946 -13.608 -12.071 1.00 35.53 117 GLN A O 1
ATOM 916 N N . LYS A 1 118 ? -12.265 -12.202 -10.370 1.00 44.84 118 LYS A N 1
ATOM 917 C CA . LYS A 1 118 ? -11.892 -13.106 -9.310 1.00 44.84 118 LYS A CA 1
ATOM 918 C C . LYS A 1 118 ? -13.193 -13.832 -9.046 1.00 44.84 118 LYS A C 1
ATOM 920 O O . LYS A 1 118 ? -14.121 -13.242 -8.496 1.00 44.84 118 LYS A O 1
ATOM 925 N N . GLU A 1 119 ? -13.308 -15.041 -9.587 1.00 33.91 119 GLU A N 1
ATOM 926 C CA . GLU A 1 119 ? -14.318 -15.986 -9.139 1.00 33.91 119 GLU A CA 1
ATOM 927 C C . GLU A 1 119 ? -14.313 -15.912 -7.613 1.00 33.91 119 GLU A C 1
ATOM 929 O O . GLU A 1 119 ? -13.320 -16.264 -6.971 1.00 33.91 119 GLU A O 1
ATOM 934 N N . GLU A 1 120 ? -15.379 -15.353 -7.037 1.00 37.69 120 GLU A N 1
ATOM 935 C CA . GLU A 1 120 ? -15.674 -15.512 -5.623 1.00 37.69 120 GLU A CA 1
ATOM 936 C C . GLU A 1 120 ? -15.943 -17.001 -5.441 1.00 37.69 120 GLU A C 1
ATOM 938 O O . GLU A 1 120 ? -17.075 -17.484 -5.478 1.00 37.69 120 GLU A O 1
ATOM 943 N N . THR A 1 121 ? -14.864 -17.763 -5.285 1.00 40.22 121 THR A N 1
ATOM 944 C CA . THR A 1 121 ? -14.940 -19.002 -4.546 1.00 40.22 121 THR A CA 1
ATOM 945 C C . THR A 1 121 ? -15.464 -18.587 -3.185 1.00 40.22 121 THR A C 1
ATOM 947 O O . THR A 1 121 ? -14.843 -17.815 -2.459 1.00 40.22 121 THR A O 1
ATOM 950 N N . VAL A 1 122 ? -16.689 -19.009 -2.888 1.00 42.31 122 VAL A N 1
ATOM 951 C CA . VAL A 1 122 ? -17.278 -18.868 -1.563 1.00 42.31 122 VAL A CA 1
ATOM 952 C C . VAL A 1 122 ? -16.314 -19.570 -0.612 1.00 42.31 122 VAL A C 1
ATOM 954 O O . VAL A 1 122 ? -16.312 -20.798 -0.521 1.00 42.31 122 VAL A O 1
ATOM 957 N N . ILE A 1 123 ? -15.437 -18.802 0.038 1.00 50.91 123 ILE A N 1
ATOM 958 C CA . ILE A 1 123 ? -14.533 -19.318 1.058 1.00 50.91 123 ILE A CA 1
ATOM 959 C C . ILE A 1 123 ? -15.425 -19.612 2.259 1.00 50.91 123 ILE A C 1
ATOM 961 O O . ILE A 1 123 ? -15.688 -18.756 3.104 1.00 50.91 123 ILE A O 1
ATOM 965 N N . LEU A 1 124 ? -15.968 -20.828 2.296 1.00 58.94 124 LEU A N 1
ATOM 966 C CA . LEU A 1 124 ? -16.523 -21.392 3.514 1.00 58.94 124 LEU A CA 1
ATOM 967 C C . LEU A 1 124 ? -15.392 -21.352 4.539 1.00 58.94 124 LEU A C 1
ATOM 969 O O . LEU A 1 124 ? -14.351 -21.971 4.319 1.00 58.94 124 LEU A O 1
ATOM 973 N N . LYS A 1 125 ? -15.574 -20.585 5.619 1.00 52.62 125 LYS A N 1
ATOM 974 C CA . LYS A 1 125 ? -14.648 -20.604 6.752 1.00 52.62 125 LYS A CA 1
ATOM 975 C C . LYS A 1 125 ? -14.582 -22.036 7.259 1.00 52.62 125 LYS A C 1
ATOM 977 O O . LYS A 1 125 ? -15.543 -22.545 7.832 1.00 52.62 125 LYS A O 1
ATOM 982 N N . ASP A 1 126 ? -13.476 -22.696 6.956 1.00 67.06 126 ASP A N 1
ATOM 983 C CA . ASP A 1 126 ? -13.193 -24.022 7.455 1.00 67.06 126 ASP A CA 1
ATOM 984 C C . ASP A 1 126 ? -12.491 -23.868 8.801 1.00 67.06 126 ASP A C 1
ATOM 986 O O . ASP A 1 126 ? -11.318 -23.509 8.864 1.00 67.06 126 ASP A O 1
ATOM 990 N N . ASP A 1 127 ? -13.222 -24.121 9.886 1.00 70.56 127 ASP A N 1
ATOM 991 C CA . ASP A 1 127 ? -12.694 -24.057 11.254 1.00 70.56 127 ASP A CA 1
ATOM 992 C C . ASP A 1 127 ? -11.720 -25.216 11.567 1.00 70.56 127 ASP A C 1
ATOM 994 O O . ASP A 1 127 ? -11.273 -25.387 12.706 1.00 70.56 127 ASP A O 1
ATOM 998 N N . LYS A 1 128 ? -11.388 -26.060 10.581 1.00 78.50 128 LYS A N 1
ATOM 999 C CA . LYS A 1 128 ? -10.409 -27.132 10.753 1.00 78.50 128 LYS A CA 1
ATOM 1000 C C . LYS A 1 128 ? -8.992 -26.583 10.800 1.00 78.50 128 LYS A C 1
ATOM 1002 O O . LYS A 1 128 ? -8.498 -25.931 9.886 1.00 78.50 128 LYS A O 1
ATOM 1007 N N . ILE A 1 129 ? -8.279 -26.992 11.842 1.00 77.44 129 ILE A N 1
ATOM 1008 C CA . ILE A 1 129 ? -6.835 -26.807 11.938 1.00 77.44 129 ILE A CA 1
ATOM 1009 C C . ILE A 1 129 ? -6.163 -27.820 11.007 1.00 77.44 129 ILE A C 1
ATOM 1011 O O . ILE A 1 129 ? -6.113 -29.020 11.291 1.00 77.44 129 ILE A O 1
ATOM 1015 N N . TYR A 1 130 ? -5.646 -27.331 9.884 1.00 81.81 130 TYR A N 1
ATOM 1016 C CA . TYR A 1 130 ? -4.913 -28.141 8.919 1.00 81.81 130 TYR A CA 1
ATOM 1017 C C . TYR A 1 130 ? -3.451 -28.315 9.321 1.00 81.81 130 TYR A C 1
ATOM 1019 O O . TYR A 1 130 ? -2.769 -27.365 9.704 1.00 81.81 130 TYR A O 1
ATOM 1027 N N . LYS A 1 131 ? -2.938 -29.541 9.183 1.00 86.25 131 LYS A N 1
ATOM 1028 C CA . LYS A 1 131 ? -1.505 -29.805 9.328 1.00 86.25 131 LYS A CA 1
ATOM 1029 C C . LYS A 1 131 ? -0.773 -29.263 8.088 1.00 86.25 131 LYS A C 1
ATOM 1031 O O . LYS A 1 131 ? -1.114 -29.698 6.986 1.00 86.25 131 LYS A O 1
ATOM 1036 N N . PRO A 1 132 ? 0.225 -28.373 8.239 1.00 88.12 132 PRO A N 1
ATOM 1037 C CA . PRO A 1 132 ? 0.962 -27.848 7.098 1.00 88.12 132 PRO A CA 1
ATOM 1038 C C . PRO A 1 132 ? 1.788 -28.954 6.444 1.00 88.12 132 PRO A C 1
ATOM 1040 O O . PRO A 1 132 ? 2.450 -29.741 7.132 1.00 88.12 132 PRO A O 1
ATOM 1043 N N . THR A 1 133 ? 1.772 -28.989 5.115 1.00 90.00 133 THR A N 1
ATOM 1044 C CA . THR A 1 133 ? 2.697 -29.803 4.321 1.00 90.00 133 THR A CA 1
ATOM 1045 C C . THR A 1 133 ? 3.575 -28.879 3.495 1.00 90.00 133 THR A C 1
ATOM 1047 O O . THR A 1 133 ? 3.074 -28.005 2.794 1.00 90.00 133 THR A O 1
ATOM 1050 N N . PHE A 1 134 ? 4.888 -29.055 3.604 1.00 89.38 134 PHE A N 1
ATOM 1051 C CA . PHE A 1 134 ? 5.868 -28.220 2.919 1.00 89.38 134 PHE A CA 1
ATOM 1052 C C . PHE A 1 134 ? 6.343 -28.928 1.658 1.00 89.38 134 PHE A C 1
ATOM 1054 O O . PHE A 1 134 ? 6.775 -30.081 1.714 1.00 89.38 134 PHE A O 1
ATOM 1061 N N . HIS A 1 135 ? 6.282 -28.225 0.536 1.00 88.75 135 HIS A N 1
ATOM 1062 C CA . HIS A 1 135 ? 6.732 -28.703 -0.758 1.00 88.75 135 HIS A CA 1
ATOM 1063 C C . HIS A 1 135 ? 7.794 -27.753 -1.307 1.00 88.75 135 HIS A C 1
ATOM 1065 O O . HIS A 1 135 ? 7.790 -26.553 -1.035 1.00 88.75 135 HIS A O 1
ATOM 1071 N N . LEU A 1 136 ? 8.732 -28.306 -2.069 1.00 92.06 136 LEU A N 1
ATOM 1072 C CA . LEU A 1 136 ? 9.731 -27.532 -2.786 1.00 92.06 136 LEU A CA 1
ATOM 1073 C C . LEU A 1 136 ? 9.712 -27.992 -4.234 1.00 92.06 136 LEU A C 1
ATOM 1075 O O . LEU A 1 136 ? 10.182 -29.085 -4.550 1.00 92.06 136 LEU A O 1
ATOM 1079 N N . GLU A 1 137 ? 9.145 -27.167 -5.103 1.00 91.88 137 GLU A N 1
ATOM 1080 C CA . GLU A 1 137 ? 9.220 -27.404 -6.536 1.00 91.88 137 GLU A CA 1
ATOM 1081 C C . GLU A 1 137 ? 10.568 -26.897 -7.046 1.00 91.88 137 GLU A C 1
ATOM 1083 O O . GLU A 1 137 ? 10.958 -25.763 -6.766 1.00 91.88 137 GLU A O 1
ATOM 1088 N N . VAL A 1 138 ? 11.288 -27.737 -7.786 1.00 92.94 138 VAL A N 1
ATOM 1089 C CA . VAL A 1 138 ? 12.554 -27.365 -8.421 1.00 92.94 138 VAL A CA 1
ATOM 1090 C C . VAL A 1 138 ? 12.370 -27.445 -9.928 1.00 92.94 138 VAL A C 1
ATOM 1092 O O . VAL A 1 138 ? 12.122 -28.525 -10.461 1.00 92.94 138 VAL A O 1
ATOM 1095 N N . ALA A 1 139 ? 12.502 -26.306 -10.602 1.00 90.50 139 ALA A N 1
ATOM 1096 C CA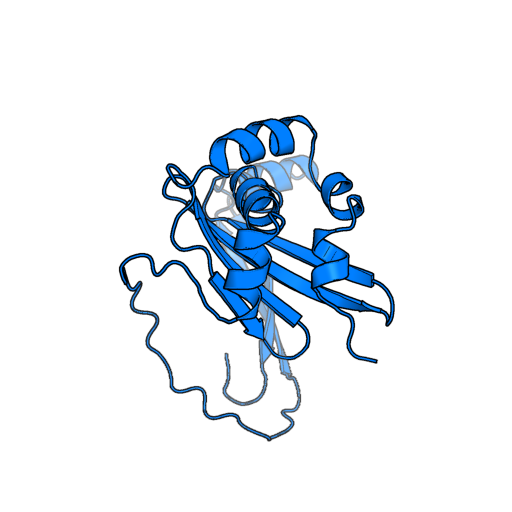 . ALA A 1 139 ? 12.330 -26.183 -12.043 1.00 90.50 139 ALA A CA 1
ATOM 1097 C C . ALA A 1 139 ? 13.565 -25.548 -12.690 1.00 90.50 139 ALA A C 1
ATOM 1099 O O . ALA A 1 139 ? 14.226 -24.690 -12.103 1.00 90.50 139 ALA A O 1
ATOM 1100 N N . GLU A 1 140 ? 13.869 -25.965 -13.915 1.00 91.12 140 GLU A N 1
ATOM 1101 C CA . GLU A 1 140 ? 14.864 -25.308 -14.756 1.00 91.12 140 GLU A CA 1
ATOM 1102 C C . GLU A 1 140 ? 14.162 -24.315 -15.680 1.00 91.12 140 GLU A C 1
ATOM 1104 O O . GLU A 1 140 ? 13.245 -24.676 -16.418 1.00 91.12 140 GLU A O 1
ATOM 1109 N N . GLU A 1 141 ? 14.589 -23.056 -15.640 1.00 88.56 141 GLU A N 1
ATOM 1110 C CA . GLU A 1 141 ? 13.939 -21.978 -16.378 1.00 88.56 141 GLU A CA 1
ATOM 1111 C C . GLU A 1 141 ? 14.930 -21.194 -17.232 1.00 88.56 141 GLU A C 1
ATOM 1113 O O . GLU A 1 141 ? 16.120 -21.142 -16.915 1.00 88.56 141 GLU A O 1
ATOM 1118 N N . PRO A 1 142 ? 14.475 -20.533 -18.312 1.00 89.94 142 PRO A N 1
ATOM 1119 C CA . PRO A 1 142 ? 15.331 -19.651 -19.091 1.00 89.94 142 PRO A CA 1
ATOM 1120 C C . PRO A 1 142 ? 15.793 -18.451 -18.260 1.00 89.94 142 PRO A C 1
ATOM 1122 O O . PRO A 1 142 ? 14.980 -17.696 -17.724 1.00 89.94 142 PRO A O 1
ATOM 1125 N N . ALA A 1 143 ? 17.095 -18.184 -18.237 1.00 86.00 143 ALA A N 1
ATOM 1126 C CA . ALA A 1 143 ? 17.668 -17.062 -17.494 1.00 86.00 143 ALA A CA 1
ATOM 1127 C C . ALA A 1 143 ? 17.567 -15.715 -18.238 1.00 86.00 143 ALA A C 1
ATOM 1129 O O . ALA A 1 143 ? 18.216 -14.740 -17.872 1.00 86.00 143 ALA A O 1
ATOM 1130 N N . ARG A 1 144 ? 16.764 -15.633 -19.305 1.00 83.19 144 ARG A N 1
ATOM 1131 C CA . ARG A 1 144 ? 16.680 -14.474 -20.214 1.00 83.19 144 ARG A CA 1
ATOM 1132 C C . ARG A 1 144 ? 15.999 -13.234 -19.626 1.00 83.19 144 ARG A C 1
ATOM 1134 O O . ARG A 1 144 ? 16.106 -12.153 -20.199 1.00 83.19 144 ARG A O 1
ATOM 1141 N N . ALA A 1 145 ? 15.263 -13.377 -18.525 1.00 82.38 145 ALA A N 1
ATOM 1142 C CA . ALA A 1 145 ? 14.576 -12.253 -17.898 1.00 82.38 145 ALA A CA 1
ATOM 1143 C C . ALA A 1 145 ? 15.590 -11.254 -17.314 1.00 82.38 145 ALA A C 1
ATOM 1145 O O . ALA A 1 145 ? 16.560 -11.649 -16.668 1.00 82.38 145 ALA A O 1
ATOM 1146 N N . ARG A 1 146 ? 15.346 -9.948 -17.495 1.00 82.06 146 ARG A N 1
ATOM 1147 C CA . ARG A 1 146 ? 16.258 -8.878 -17.046 1.00 82.06 146 ARG A CA 1
ATOM 1148 C C . ARG A 1 146 ? 16.592 -8.978 -15.555 1.00 82.06 146 ARG A C 1
ATOM 1150 O O . ARG A 1 146 ? 17.750 -8.826 -15.183 1.00 82.06 146 ARG A O 1
ATOM 1157 N N . VAL A 1 147 ? 15.597 -9.274 -14.720 1.00 85.06 147 VAL A N 1
ATOM 1158 C CA . VAL A 1 147 ? 15.771 -9.447 -13.267 1.00 85.06 147 VAL A CA 1
ATOM 1159 C C . VAL A 1 147 ? 16.705 -10.621 -12.952 1.00 85.06 147 VAL A C 1
ATOM 1161 O O . VAL A 1 147 ? 17.605 -10.486 -12.128 1.00 85.06 147 VAL A O 1
ATOM 1164 N N . VAL A 1 148 ? 16.559 -11.744 -13.660 1.00 83.50 148 VAL A N 1
ATOM 1165 C CA . VAL A 1 148 ? 17.410 -12.931 -13.485 1.00 83.50 148 VAL A CA 1
ATOM 1166 C C . VAL A 1 148 ? 18.845 -12.646 -13.931 1.00 83.50 148 VAL A C 1
ATOM 1168 O O . VAL A 1 148 ? 19.786 -13.006 -13.232 1.00 83.50 148 VAL A O 1
ATOM 1171 N N . GLN A 1 149 ? 19.032 -11.933 -15.045 1.00 82.69 149 GLN A N 1
ATOM 1172 C CA . GLN A 1 149 ? 20.362 -11.511 -15.503 1.00 82.69 149 GLN A CA 1
ATOM 1173 C C . GLN A 1 149 ? 21.065 -10.602 -14.482 1.00 82.69 149 GLN A C 1
ATOM 1175 O O . GLN A 1 149 ? 22.247 -10.799 -14.204 1.00 82.69 149 GLN A O 1
ATOM 1180 N N . LEU A 1 150 ? 20.340 -9.650 -13.879 1.00 86.12 150 LEU A N 1
ATOM 1181 C CA . LEU A 1 150 ? 20.875 -8.786 -12.819 1.00 86.12 150 LEU A CA 1
ATOM 1182 C C . LEU A 1 150 ? 21.260 -9.587 -11.567 1.00 86.12 150 LEU A C 1
ATOM 1184 O O . LEU A 1 150 ? 22.324 -9.353 -10.993 1.00 86.12 150 LEU A O 1
ATOM 1188 N N . LEU A 1 151 ? 20.439 -10.565 -11.173 1.00 86.06 151 LEU A N 1
ATOM 1189 C CA . LEU A 1 151 ? 20.739 -11.455 -10.052 1.00 86.06 151 LEU A CA 1
ATOM 1190 C C . LEU A 1 151 ? 21.994 -12.301 -10.323 1.00 86.06 151 LEU A C 1
ATOM 1192 O O . LEU A 1 151 ? 22.892 -12.358 -9.486 1.00 86.06 151 LEU A O 1
ATOM 1196 N N . LEU A 1 152 ? 22.101 -12.914 -11.507 1.00 86.31 152 LEU A N 1
ATOM 1197 C CA . LEU A 1 152 ? 23.276 -13.697 -11.910 1.00 86.31 152 LEU A CA 1
ATOM 1198 C C . LEU A 1 152 ? 24.554 -12.846 -11.919 1.00 86.31 152 LEU A C 1
ATOM 1200 O O . LEU A 1 152 ? 25.606 -13.307 -11.469 1.00 86.31 152 LEU A O 1
ATOM 1204 N N . GLN A 1 153 ? 24.452 -11.592 -12.368 1.00 85.75 153 GLN A N 1
ATOM 1205 C CA . GLN A 1 153 ? 25.551 -10.632 -12.327 1.00 85.75 153 GLN A CA 1
ATOM 1206 C C . GLN A 1 153 ? 25.968 -10.307 -10.885 1.00 85.75 153 GLN A C 1
ATOM 1208 O O . GLN A 1 153 ? 27.162 -10.330 -10.578 1.00 85.75 153 GLN A O 1
ATOM 1213 N N . ALA A 1 154 ? 25.008 -10.050 -9.989 1.00 87.88 154 ALA A N 1
ATOM 1214 C CA . ALA A 1 154 ? 25.276 -9.793 -8.572 1.00 87.88 154 ALA A CA 1
ATOM 1215 C C . ALA A 1 154 ? 25.958 -10.991 -7.886 1.00 87.88 154 ALA A C 1
ATOM 1217 O O . ALA A 1 154 ? 26.890 -10.817 -7.101 1.00 87.88 154 ALA A O 1
ATOM 1218 N N . LEU A 1 155 ? 25.559 -12.211 -8.254 1.00 87.19 155 LEU A N 1
ATOM 1219 C CA . LEU A 1 155 ? 26.145 -13.464 -7.768 1.00 87.19 155 LEU A CA 1
ATOM 1220 C C . LEU A 1 155 ? 27.501 -13.806 -8.416 1.00 87.19 155 LEU A C 1
ATOM 1222 O O . LEU A 1 155 ? 28.073 -14.853 -8.115 1.00 87.19 155 LEU A O 1
ATOM 1226 N N . LYS A 1 156 ? 28.032 -12.945 -9.299 1.00 89.50 156 LYS A N 1
ATOM 1227 C CA . LYS A 1 156 ? 29.274 -13.165 -10.068 1.00 89.50 156 LYS A CA 1
ATOM 1228 C C . LYS A 1 156 ? 29.270 -14.487 -10.842 1.00 89.50 156 LYS A C 1
ATOM 1230 O O . LYS A 1 156 ? 30.318 -15.090 -11.084 1.00 89.50 156 LYS A O 1
ATOM 1235 N N . MET A 1 157 ? 28.086 -14.947 -11.234 1.00 81.19 157 MET A N 1
ATOM 1236 C CA . MET A 1 157 ? 27.935 -16.140 -12.048 1.00 81.19 157 MET A CA 1
ATOM 1237 C C . MET A 1 157 ? 28.155 -15.786 -13.517 1.00 81.19 157 MET A C 1
ATOM 1239 O O . MET A 1 157 ? 27.749 -14.724 -13.985 1.00 81.19 157 MET A O 1
ATOM 1243 N N . LYS A 1 158 ? 28.801 -16.687 -14.269 1.00 77.81 158 LYS A N 1
ATOM 1244 C CA . LYS A 1 158 ? 28.851 -16.565 -15.733 1.00 77.81 158 LYS A CA 1
ATOM 1245 C C . LYS A 1 158 ? 27.423 -16.551 -16.278 1.00 77.81 158 LYS A C 1
ATOM 1247 O O . LYS A 1 158 ? 26.569 -17.244 -15.724 1.00 77.81 158 LYS A O 1
ATOM 1252 N N . GLN A 1 159 ? 27.185 -15.808 -17.361 1.00 67.75 159 GLN A N 1
ATOM 1253 C CA . GLN A 1 159 ? 25.915 -15.892 -18.080 1.00 67.75 159 GLN A CA 1
ATOM 1254 C C . GLN A 1 159 ? 25.620 -17.357 -18.411 1.00 67.75 159 GLN A C 1
ATOM 1256 O O . GLN A 1 159 ? 26.471 -18.066 -18.951 1.00 67.75 159 GLN A O 1
ATOM 1261 N N . ARG A 1 160 ? 24.434 -17.806 -18.008 1.00 76.31 160 ARG A N 1
ATOM 1262 C CA . ARG A 1 160 ? 23.883 -19.124 -18.310 1.00 76.31 160 ARG A CA 1
ATOM 1263 C C . ARG A 1 160 ? 22.593 -18.923 -19.084 1.00 76.31 160 ARG A C 1
ATOM 1265 O O . ARG A 1 160 ? 21.897 -17.938 -18.849 1.00 76.31 160 ARG A O 1
ATOM 1272 N N . ASP A 1 161 ? 22.285 -19.860 -19.969 1.00 83.69 161 ASP A N 1
ATOM 1273 C CA . ASP A 1 161 ? 21.035 -19.850 -20.732 1.00 83.69 161 ASP A CA 1
ATOM 1274 C C . ASP A 1 161 ? 19.842 -20.254 -19.855 1.00 83.69 161 ASP A C 1
ATOM 1276 O O . ASP A 1 161 ? 18.726 -19.758 -20.035 1.00 83.69 161 ASP A O 1
ATOM 1280 N N . THR A 1 162 ? 20.098 -21.095 -18.851 1.00 88.19 162 THR A N 1
ATOM 1281 C CA . THR A 1 162 ? 19.118 -21.581 -17.880 1.00 88.19 162 THR A CA 1
ATOM 1282 C C . THR A 1 162 ? 19.588 -21.393 -16.438 1.00 88.19 162 THR A C 1
ATOM 1284 O O . THR A 1 162 ? 20.781 -21.246 -16.143 1.00 88.19 162 THR A O 1
ATOM 1287 N N . TRP A 1 163 ? 18.629 -21.371 -15.517 1.00 86.75 163 TRP A N 1
ATOM 1288 C CA . TRP A 1 163 ? 18.863 -21.331 -14.079 1.00 86.75 163 TRP A CA 1
ATOM 1289 C C . TRP A 1 163 ? 17.880 -22.252 -13.355 1.00 86.75 163 TRP A C 1
ATOM 1291 O O . TRP A 1 163 ? 16.803 -22.551 -13.866 1.00 86.75 163 TRP A O 1
ATOM 1301 N N . LEU A 1 164 ? 18.280 -22.724 -12.175 1.00 87.31 164 LEU A N 1
ATOM 1302 C CA . LEU A 1 164 ? 17.431 -23.543 -11.316 1.00 87.31 164 LEU A CA 1
ATOM 1303 C C . LEU A 1 164 ? 16.673 -22.637 -10.354 1.00 87.31 164 LEU A C 1
ATOM 1305 O O . LEU A 1 164 ? 17.284 -21.855 -9.622 1.00 87.31 164 LEU A O 1
ATOM 1309 N N . VAL A 1 165 ? 15.355 -22.780 -10.345 1.00 85.94 165 VAL A N 1
ATOM 1310 C CA . VAL A 1 165 ? 14.445 -22.077 -9.447 1.00 85.94 165 VAL A CA 1
ATOM 1311 C C . VAL A 1 165 ? 13.881 -23.084 -8.464 1.00 85.94 165 VAL A C 1
ATOM 1313 O O . VAL A 1 165 ? 13.379 -24.131 -8.865 1.00 85.94 165 VAL A O 1
ATOM 1316 N N . ALA A 1 166 ? 13.961 -22.759 -7.177 1.00 90.38 166 ALA A N 1
ATOM 1317 C CA . ALA A 1 166 ? 13.327 -23.525 -6.116 1.00 90.38 166 ALA A CA 1
ATOM 1318 C C . ALA A 1 166 ? 12.171 -22.697 -5.542 1.00 90.38 166 ALA A C 1
ATOM 1320 O O . ALA A 1 166 ? 12.395 -21.610 -5.008 1.00 90.38 166 ALA A O 1
ATOM 1321 N N . ARG A 1 167 ? 10.940 -23.190 -5.684 1.00 90.62 167 ARG A N 1
ATOM 1322 C CA . ARG A 1 167 ? 9.715 -22.538 -5.211 1.00 90.62 167 ARG A CA 1
ATOM 1323 C C . ARG A 1 167 ? 9.190 -23.280 -3.988 1.00 90.62 167 ARG A C 1
ATOM 1325 O O . ARG A 1 167 ? 8.661 -24.383 -4.139 1.00 90.62 167 ARG A O 1
ATOM 1332 N N . PRO A 1 168 ? 9.373 -22.735 -2.776 1.00 92.31 168 PRO A N 1
ATOM 1333 C CA . PRO A 1 168 ? 8.769 -23.318 -1.594 1.00 92.31 168 PRO A CA 1
ATOM 1334 C C . PRO A 1 168 ? 7.268 -23.018 -1.596 1.00 92.31 168 PRO A C 1
ATOM 1336 O O . PRO A 1 168 ? 6.866 -21.866 -1.750 1.00 92.31 168 PRO A O 1
ATOM 1339 N N . THR A 1 169 ? 6.448 -24.042 -1.391 1.00 88.31 169 THR A N 1
ATOM 1340 C CA . THR A 1 169 ? 5.008 -23.894 -1.162 1.00 88.31 169 THR A CA 1
ATOM 1341 C C . THR A 1 169 ? 4.617 -24.594 0.134 1.00 88.31 169 THR A C 1
ATOM 1343 O O . THR A 1 169 ? 5.247 -25.561 0.573 1.00 88.31 169 THR A O 1
ATOM 1346 N N . VAL A 1 170 ? 3.585 -24.072 0.793 1.00 89.25 170 VAL A N 1
ATOM 1347 C CA . VAL A 1 170 ? 2.991 -24.683 1.982 1.00 89.25 170 VAL A CA 1
ATOM 1348 C C . VAL A 1 170 ? 1.522 -24.929 1.701 1.00 89.25 170 VAL A C 1
ATOM 1350 O O . VAL A 1 170 ? 0.804 -24.018 1.304 1.00 89.25 170 VAL A O 1
ATOM 1353 N N . HIS A 1 171 ? 1.087 -26.171 1.872 1.00 83.12 171 HIS A N 1
ATOM 1354 C CA . HIS A 1 171 ? -0.296 -26.568 1.644 1.00 83.12 171 HIS A CA 1
ATOM 1355 C C . HIS A 1 171 ? -0.974 -26.822 2.988 1.00 83.12 171 HIS A C 1
ATOM 1357 O O . HIS A 1 171 ? -0.447 -27.548 3.843 1.00 83.12 171 HIS A O 1
ATOM 1363 N N . TYR A 1 172 ? -2.162 -26.248 3.155 1.00 85.56 172 TYR A N 1
ATOM 1364 C CA . TYR A 1 172 ? -3.033 -26.460 4.306 1.00 85.56 172 TYR A CA 1
ATOM 1365 C C . TYR A 1 172 ? -4.276 -27.213 3.824 1.00 85.56 172 TYR A C 1
ATOM 1367 O O . TYR A 1 172 ? -5.204 -26.632 3.266 1.00 85.56 172 TYR A O 1
ATOM 1375 N N . GLY A 1 173 ? -4.280 -28.538 3.989 1.00 77.25 173 GLY A N 1
ATOM 1376 C CA . GLY A 1 173 ? -5.371 -29.376 3.486 1.00 77.25 173 GLY A CA 1
ATOM 1377 C C . GLY A 1 173 ? -5.406 -29.443 1.956 1.00 77.25 173 GLY A C 1
ATOM 1378 O O . GLY A 1 173 ? -4.388 -29.721 1.330 1.00 77.25 173 GLY A O 1
ATOM 1379 N N . PHE A 1 174 ? -6.584 -29.227 1.364 1.00 67.62 174 PHE A N 1
ATOM 1380 C CA . PHE A 1 174 ? -6.794 -29.259 -0.093 1.00 67.62 174 PHE A CA 1
ATOM 1381 C C . PHE A 1 174 ? -6.599 -27.897 -0.773 1.00 67.62 174 PHE A C 1
ATOM 1383 O O . PHE A 1 174 ? -6.844 -27.773 -1.970 1.00 67.62 174 PHE A O 1
ATOM 1390 N N . HIS A 1 175 ? -6.182 -26.879 -0.021 1.00 61.00 175 HIS A N 1
ATOM 1391 C CA . HIS A 1 175 ? -5.920 -25.552 -0.556 1.00 61.00 175 HIS A CA 1
ATOM 1392 C C . HIS A 1 175 ? -4.477 -25.495 -1.073 1.00 61.00 175 HIS A C 1
ATOM 1394 O O . HIS A 1 175 ? -3.530 -25.662 -0.298 1.00 61.00 175 HIS A O 1
ATOM 1400 N N . THR A 1 176 ? -4.347 -25.333 -2.392 1.00 49.34 176 THR A N 1
ATOM 1401 C CA . THR A 1 176 ? -3.100 -25.051 -3.122 1.00 49.34 176 THR A CA 1
ATOM 1402 C C . THR A 1 176 ? 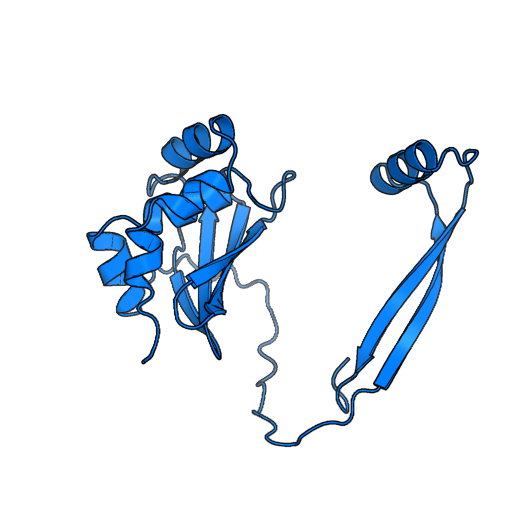-2.880 -23.559 -3.259 1.00 49.34 176 THR A C 1
ATOM 1404 O O . THR A 1 176 ? -3.880 -22.882 -3.595 1.00 49.34 176 THR A O 1
#